Protein AF-A0AAW0QDM0-F1 (afdb_monomer_lite)

Radius of gyration: 16.69 Å; chains: 1; bounding box: 53×39×38 Å

Sequence (116 aa):
MLRELANSGAFDEISNYPGAVRSYIYNACNPNKKAGGKMQRTTIFAIYQTGQHGPQNGYRLCMVHQGYSIASKEKEEGSPEEEIDRLQNPIPQGHEEFVILGTPFKPNQNEEEQEE

Foldseek 3Di:
DVVCVQVVPPAAEWELPQLGLLLVLQCQQCVPPDAWGWRQAWHWHKYWHPDDDDQFTEIEIEIEHTRHTDRDSHDDPPDDDDPSRCNSDGGPTNHYHYYYHDDHDDDDPPDPPPDD

Organism: NCBI:txid1337665

Structure (mmCIF, N/CA/C/O backbone):
data_AF-A0AAW0QDM0-F1
#
_entry.id   AF-A0AAW0QDM0-F1
#
loop_
_atom_site.group_PDB
_atom_site.id
_atom_site.type_symbol
_atom_site.label_atom_id
_atom_site.label_alt_id
_atom_site.label_comp_id
_atom_site.label_asym_id
_atom_site.label_entity_id
_atom_site.label_seq_id
_atom_site.pdbx_PDB_ins_code
_atom_site.Cartn_x
_atom_site.Cartn_y
_atom_site.Cartn_z
_atom_site.occupancy
_atom_site.B_iso_or_equiv
_atom_site.auth_seq_id
_atom_site.auth_comp_id
_atom_site.auth_asym_id
_atom_site.auth_atom_id
_atom_site.pdbx_PDB_model_num
ATOM 1 N N . MET A 1 1 ? 1.117 -7.884 -20.086 1.00 62.62 1 MET A N 1
ATOM 2 C CA . MET A 1 1 ? -0.239 -7.725 -19.522 1.00 62.62 1 MET A CA 1
ATOM 3 C C . MET A 1 1 ? -0.252 -7.023 -18.164 1.00 62.62 1 MET A C 1
ATOM 5 O O . MET A 1 1 ? -0.633 -5.863 -18.150 1.00 62.62 1 MET A O 1
ATOM 9 N N . LEU A 1 2 ? 0.189 -7.620 -17.044 1.00 65.38 2 LEU A N 1
ATOM 10 C CA . LEU A 1 2 ? 0.183 -6.925 -15.734 1.00 65.38 2 LEU A CA 1
ATOM 11 C C . LEU A 1 2 ? 1.047 -5.651 -15.736 1.00 65.38 2 LEU A C 1
ATOM 13 O O . LEU A 1 2 ? 0.611 -4.599 -15.280 1.00 65.38 2 LEU A O 1
ATOM 17 N N . ARG A 1 3 ? 2.218 -5.708 -16.373 1.00 66.62 3 ARG A N 1
ATOM 18 C CA . ARG A 1 3 ? 3.106 -4.550 -16.527 1.00 66.62 3 ARG A CA 1
ATOM 19 C C . ARG A 1 3 ? 2.551 -3.448 -17.429 1.00 66.62 3 ARG A C 1
ATOM 21 O O . ARG A 1 3 ? 2.809 -2.278 -17.196 1.00 66.62 3 ARG A O 1
ATOM 28 N N . GLU A 1 4 ? 1.780 -3.802 -18.455 1.00 69.88 4 GLU A N 1
ATOM 29 C CA . GLU A 1 4 ? 1.112 -2.819 -19.325 1.00 69.88 4 GLU A CA 1
ATOM 30 C C . GLU A 1 4 ? -0.036 -2.131 -18.586 1.00 69.88 4 GLU A C 1
ATOM 32 O O . GLU A 1 4 ? -0.223 -0.930 -18.729 1.00 69.88 4 GLU A O 1
ATOM 37 N N . LEU A 1 5 ? -0.752 -2.880 -17.745 1.00 68.12 5 LEU A N 1
ATOM 38 C CA . LEU A 1 5 ? -1.766 -2.353 -16.839 1.00 68.12 5 LEU A CA 1
ATOM 39 C C . LEU A 1 5 ? -1.142 -1.399 -15.809 1.00 68.12 5 LEU A C 1
ATOM 41 O O . LEU A 1 5 ? -1.640 -0.288 -15.648 1.00 68.12 5 LEU A O 1
ATOM 45 N N . ALA A 1 6 ? -0.025 -1.775 -15.182 1.00 63.66 6 ALA A N 1
ATOM 46 C CA . ALA A 1 6 ? 0.701 -0.907 -14.252 1.00 63.66 6 ALA A CA 1
ATOM 47 C C . ALA A 1 6 ? 1.223 0.376 -14.931 1.00 63.66 6 ALA A C 1
ATOM 49 O O . ALA A 1 6 ? 1.074 1.459 -14.381 1.00 63.66 6 ALA A O 1
ATOM 50 N N . ASN A 1 7 ? 1.744 0.271 -16.159 1.00 67.62 7 ASN A N 1
ATOM 51 C CA . ASN A 1 7 ? 2.252 1.411 -16.933 1.00 67.62 7 ASN A CA 1
ATOM 52 C C . ASN A 1 7 ? 1.162 2.239 -17.637 1.00 67.62 7 ASN A C 1
ATOM 54 O O . ASN A 1 7 ? 1.473 3.249 -18.265 1.00 67.62 7 ASN A O 1
ATOM 58 N N . SER A 1 8 ? -0.106 1.822 -17.588 1.00 71.06 8 SER A N 1
ATOM 59 C CA . SER A 1 8 ? -1.201 2.533 -18.264 1.00 71.06 8 SER A CA 1
ATOM 60 C C . SER A 1 8 ? -1.582 3.855 -17.586 1.00 71.06 8 SER A C 1
ATOM 62 O O . SER A 1 8 ? -2.374 4.616 -18.140 1.00 71.06 8 SER A O 1
ATOM 64 N N . GLY A 1 9 ? -1.063 4.118 -16.380 1.00 66.81 9 GLY A N 1
ATOM 65 C CA . GLY A 1 9 ? -1.493 5.232 -15.533 1.00 66.81 9 GLY A CA 1
ATOM 66 C C . GLY A 1 9 ? -2.896 5.048 -14.944 1.00 66.81 9 GLY A C 1
ATOM 67 O O . GLY A 1 9 ? -3.434 5.975 -14.348 1.00 66.81 9 GLY A O 1
ATOM 68 N N . ALA A 1 10 ? -3.509 3.867 -15.104 1.00 74.38 10 ALA A N 1
ATOM 69 C CA . ALA A 1 10 ? -4.831 3.564 -14.558 1.00 74.38 10 ALA A CA 1
ATOM 70 C C . ALA A 1 10 ? -4.839 3.353 -13.032 1.00 74.38 10 ALA A C 1
ATOM 72 O O . ALA A 1 10 ? -5.916 3.297 -12.438 1.00 74.38 10 ALA A O 1
ATOM 73 N N . PHE A 1 11 ? -3.667 3.218 -12.404 1.00 81.69 11 PHE A N 1
ATOM 74 C CA . PHE A 1 11 ? -3.526 2.966 -10.973 1.00 81.69 11 PHE A CA 1
ATOM 75 C C . PHE A 1 11 ? -2.642 4.014 -10.313 1.00 81.69 11 PHE A C 1
ATOM 77 O O . PHE A 1 11 ? -1.711 4.527 -10.931 1.00 81.69 11 PHE A O 1
ATOM 84 N N . ASP A 1 12 ? -2.907 4.273 -9.034 1.00 85.56 12 ASP A N 1
ATOM 85 C CA . ASP A 1 12 ? -2.001 5.068 -8.218 1.00 85.56 12 ASP A CA 1
ATOM 86 C C . ASP A 1 12 ? -0.651 4.351 -8.091 1.00 85.56 12 ASP A C 1
ATOM 88 O O . ASP A 1 12 ? -0.586 3.132 -7.895 1.00 85.56 12 ASP A O 1
ATOM 92 N N . GLU A 1 13 ? 0.429 5.123 -8.176 1.00 86.69 13 GLU A N 1
ATOM 93 C CA . GLU A 1 13 ? 1.793 4.632 -8.017 1.00 86.69 13 GLU A CA 1
ATOM 94 C C . GLU A 1 13 ? 2.360 5.078 -6.673 1.00 86.69 13 GLU A C 1
ATOM 96 O O . GLU A 1 13 ? 2.303 6.253 -6.300 1.00 86.69 13 GLU A O 1
ATOM 101 N N . ILE A 1 14 ? 2.936 4.131 -5.939 1.00 86.94 14 ILE A N 1
ATOM 102 C CA . ILE A 1 14 ? 3.474 4.352 -4.601 1.00 86.94 14 ILE A CA 1
ATOM 103 C C . ILE A 1 14 ? 4.905 3.830 -4.559 1.00 86.94 14 ILE A C 1
ATOM 105 O O . ILE A 1 14 ? 5.232 2.789 -5.124 1.00 86.94 14 ILE A O 1
ATOM 109 N N . SER A 1 15 ? 5.786 4.544 -3.868 1.00 82.75 15 SER A N 1
ATOM 110 C CA . SER A 1 15 ? 7.127 4.037 -3.599 1.00 82.75 15 SER A CA 1
ATOM 111 C C . SER A 1 15 ? 7.106 2.997 -2.477 1.00 82.75 15 SER A C 1
ATOM 113 O O . SER A 1 15 ? 6.296 3.064 -1.551 1.00 82.75 15 SER A O 1
ATOM 115 N N . ASN A 1 16 ? 8.052 2.063 -2.491 1.00 83.31 16 ASN A N 1
ATOM 116 C CA . ASN A 1 16 ? 8.260 1.146 -1.368 1.00 83.31 16 ASN A CA 1
ATOM 117 C C . ASN A 1 16 ? 8.977 1.793 -0.160 1.00 83.31 16 ASN A C 1
ATOM 119 O O . ASN A 1 16 ? 9.494 1.075 0.692 1.00 83.31 16 ASN A O 1
ATOM 123 N N . TYR A 1 17 ? 9.021 3.130 -0.057 1.00 84.25 17 TYR A N 1
ATOM 124 C CA . TYR A 1 17 ? 9.637 3.810 1.087 1.00 84.25 17 TYR A CA 1
ATOM 125 C C . TYR A 1 17 ? 8.923 3.427 2.400 1.00 84.25 17 TYR A C 1
ATOM 127 O O . TYR A 1 17 ? 7.686 3.359 2.408 1.00 84.25 17 TYR A O 1
ATOM 135 N N . PRO A 1 18 ? 9.647 3.205 3.516 1.00 84.25 18 PRO A N 1
ATOM 136 C CA . PRO A 1 18 ? 9.044 2.841 4.798 1.00 84.25 18 PRO A CA 1
ATOM 137 C C . PRO A 1 18 ? 7.885 3.766 5.202 1.00 84.25 18 PRO A C 1
ATOM 139 O O . PRO A 1 18 ? 7.973 4.987 5.107 1.00 84.25 18 PRO A O 1
ATOM 142 N N . GLY A 1 19 ? 6.753 3.181 5.599 1.00 85.75 19 GLY A N 1
ATOM 143 C CA . GLY A 1 19 ? 5.516 3.901 5.931 1.00 85.75 19 GLY A CA 1
ATOM 144 C C . GLY A 1 19 ? 4.668 4.432 4.757 1.00 85.75 19 GLY A C 1
ATOM 145 O O . GLY A 1 19 ?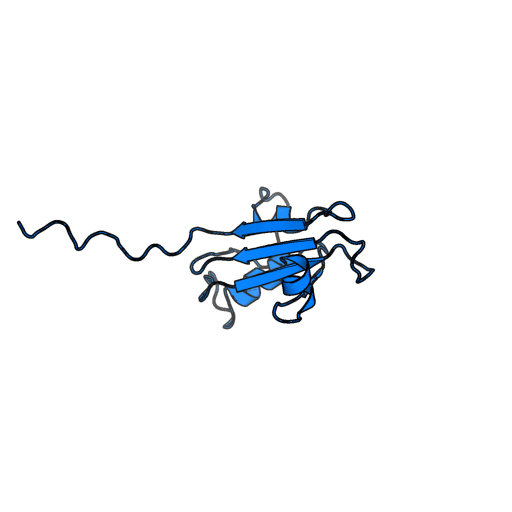 3.499 4.750 4.977 1.00 85.75 19 GLY A O 1
ATOM 146 N N . ALA A 1 20 ? 5.170 4.492 3.515 1.00 88.75 20 ALA A N 1
ATOM 147 C CA . ALA A 1 20 ? 4.406 5.025 2.375 1.00 88.75 20 ALA A CA 1
ATOM 148 C C . ALA A 1 20 ? 3.121 4.228 2.085 1.00 88.75 20 ALA A C 1
ATOM 150 O O . ALA A 1 20 ? 2.037 4.807 1.984 1.00 88.75 20 ALA A O 1
ATOM 151 N N . VAL A 1 21 ? 3.228 2.896 2.030 1.00 90.31 21 VAL A N 1
ATOM 152 C CA . VAL A 1 21 ? 2.096 1.993 1.761 1.00 90.31 21 VAL A CA 1
ATOM 153 C C . VAL A 1 21 ? 1.066 2.065 2.888 1.00 90.31 21 VAL A C 1
ATOM 155 O O . VAL A 1 21 ? -0.130 2.212 2.634 1.00 90.31 21 VAL A O 1
ATOM 158 N N . ARG A 1 22 ? 1.538 2.047 4.141 1.00 90.88 22 ARG A N 1
ATOM 159 C CA . ARG A 1 22 ? 0.692 2.152 5.336 1.00 90.88 22 ARG A CA 1
ATOM 160 C C . ARG A 1 22 ? -0.099 3.454 5.357 1.00 90.88 22 ARG A C 1
ATOM 162 O O . ARG A 1 22 ? -1.314 3.444 5.538 1.00 90.88 22 ARG A O 1
ATOM 169 N N . SER A 1 23 ? 0.582 4.565 5.087 1.00 89.94 23 SER A N 1
ATOM 170 C CA . SER A 1 23 ? -0.029 5.887 4.990 1.00 89.94 23 SER A CA 1
ATOM 171 C C . SER A 1 23 ? -1.086 5.952 3.888 1.00 89.94 23 SER A C 1
ATOM 173 O O . SER A 1 23 ? -2.182 6.463 4.123 1.00 89.94 23 SER A O 1
ATOM 175 N N . TYR A 1 24 ? -0.789 5.415 2.702 1.00 91.44 24 TYR A N 1
ATOM 176 C CA . TYR A 1 24 ? -1.735 5.394 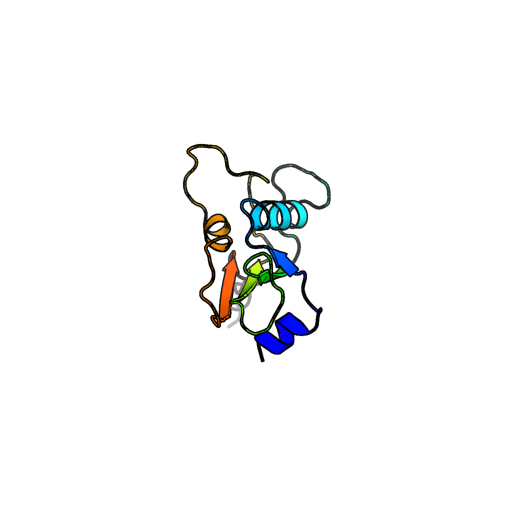1.588 1.00 91.44 24 TYR A CA 1
ATOM 177 C C . TYR A 1 24 ? -2.999 4.596 1.925 1.00 91.44 24 TYR A C 1
ATOM 179 O O . TYR A 1 24 ? -4.103 5.137 1.831 1.00 91.44 24 TYR A O 1
ATOM 187 N N . ILE A 1 25 ? -2.850 3.352 2.395 1.00 90.69 25 ILE A N 1
ATOM 188 C CA . ILE A 1 25 ? -3.994 2.499 2.745 1.00 90.69 25 ILE A CA 1
ATOM 189 C C . ILE A 1 25 ? -4.795 3.112 3.896 1.00 90.69 25 ILE A C 1
ATOM 191 O O . ILE A 1 25 ? -6.021 3.141 3.825 1.00 90.69 25 ILE A O 1
ATOM 195 N N . TYR A 1 26 ? -4.140 3.661 4.923 1.00 90.56 26 TYR A N 1
ATOM 196 C CA . TYR A 1 26 ? -4.829 4.332 6.028 1.00 90.56 26 TYR A CA 1
ATOM 197 C C . TYR A 1 26 ? -5.703 5.493 5.538 1.00 90.56 26 TYR A C 1
ATOM 199 O O . TYR A 1 26 ? -6.870 5.596 5.920 1.00 90.56 26 TYR A O 1
ATOM 207 N N . ASN A 1 27 ? -5.171 6.344 4.656 1.00 89.50 27 ASN A N 1
ATOM 208 C CA . ASN A 1 27 ? -5.930 7.464 4.098 1.00 89.50 27 ASN A CA 1
ATOM 209 C C . ASN A 1 27 ? -7.092 6.980 3.215 1.00 89.50 27 ASN A C 1
ATOM 211 O O . ASN A 1 27 ? -8.177 7.558 3.270 1.00 89.50 27 ASN A O 1
ATOM 215 N N . ALA A 1 28 ? -6.897 5.902 2.451 1.00 88.94 28 ALA A N 1
ATOM 216 C CA . ALA A 1 28 ? -7.942 5.296 1.626 1.00 88.94 28 ALA A CA 1
ATOM 217 C C . ALA A 1 28 ? -9.060 4.643 2.465 1.00 88.94 28 ALA A C 1
ATOM 219 O O . ALA A 1 28 ? -10.241 4.763 2.137 1.00 88.94 28 ALA A O 1
ATOM 220 N N . CYS A 1 29 ? -8.711 4.016 3.591 1.00 86.19 29 CYS A N 1
ATOM 221 C CA . CYS A 1 29 ? -9.660 3.496 4.577 1.00 86.19 29 CYS A CA 1
ATOM 222 C C . CYS A 1 29 ? -10.413 4.607 5.317 1.00 86.19 29 CYS A C 1
ATOM 224 O O . CYS A 1 29 ? -11.492 4.373 5.866 1.00 86.19 29 CYS A O 1
ATOM 226 N N . ASN A 1 30 ? -9.843 5.810 5.364 1.00 82.06 30 ASN A N 1
ATOM 227 C CA . ASN A 1 30 ? -10.334 6.883 6.205 1.00 82.06 30 ASN A CA 1
ATOM 228 C C . ASN A 1 30 ? -10.325 8.267 5.530 1.00 82.06 30 ASN A C 1
ATOM 230 O O . ASN A 1 30 ? -9.718 9.210 6.053 1.00 82.06 30 ASN A O 1
ATOM 234 N N . PRO A 1 31 ? -11.056 8.448 4.416 1.00 70.88 31 PRO A N 1
ATOM 235 C CA . PRO A 1 31 ? -11.064 9.717 3.688 1.00 70.88 31 PRO A CA 1
ATOM 236 C C . PRO A 1 31 ? -11.584 10.891 4.538 1.00 70.88 31 PRO A C 1
ATOM 238 O O . PRO A 1 31 ? -11.226 12.039 4.298 1.00 70.88 31 PRO A O 1
ATOM 241 N N . ASN A 1 32 ? -12.384 10.603 5.573 1.00 74.31 32 ASN A N 1
ATOM 242 C CA . ASN A 1 32 ? -12.974 11.594 6.477 1.00 74.31 32 ASN A CA 1
ATOM 243 C C . ASN A 1 32 ? -12.259 11.705 7.840 1.00 74.31 32 ASN A C 1
ATOM 245 O O . ASN A 1 32 ? -12.810 12.315 8.755 1.00 74.31 32 ASN A O 1
ATOM 249 N N . LYS A 1 33 ? -11.072 11.101 8.011 1.00 68.06 33 LYS A N 1
ATOM 250 C CA . LYS A 1 33 ? -10.280 11.124 9.262 1.00 68.06 33 LYS A CA 1
ATOM 251 C C . LYS A 1 33 ? -11.023 10.638 10.529 1.00 68.06 33 LYS A C 1
ATOM 253 O O . LYS A 1 33 ? -10.666 11.013 11.642 1.00 68.06 33 LYS A O 1
ATOM 258 N N . LYS A 1 34 ? -12.036 9.779 10.396 1.00 62.69 34 LYS A N 1
ATOM 259 C CA . LYS A 1 34 ? -12.728 9.096 11.504 1.00 62.69 34 LYS A CA 1
ATOM 260 C C . LYS A 1 34 ? -11.923 7.875 11.966 1.00 62.69 34 LYS A C 1
ATOM 262 O O . LYS A 1 34 ? -11.600 7.017 11.154 1.00 62.69 34 LYS A O 1
ATOM 267 N N . ALA A 1 35 ? -11.555 7.787 13.242 1.00 57.34 35 ALA A N 1
ATOM 268 C CA . ALA A 1 35 ? -10.760 6.664 13.756 1.00 57.34 35 ALA A CA 1
ATOM 269 C C . ALA A 1 35 ? -11.404 5.295 13.425 1.00 57.34 35 ALA A C 1
ATOM 271 O O . ALA A 1 35 ? -12.622 5.153 13.517 1.00 57.34 35 ALA A O 1
ATOM 272 N N . GLY A 1 36 ? -10.592 4.305 13.030 1.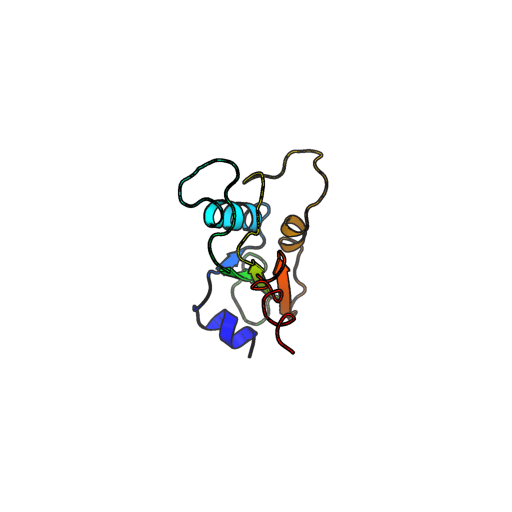00 62.38 36 GLY A N 1
ATOM 273 C CA . GLY A 1 36 ? -11.057 2.940 12.728 1.00 62.38 36 GLY A CA 1
ATOM 274 C C . GLY A 1 36 ? -11.678 2.731 11.339 1.00 62.38 36 GLY A C 1
ATOM 275 O O . GLY A 1 36 ? -12.465 1.803 11.155 1.00 62.38 36 GLY A O 1
ATOM 276 N N . GLY A 1 37 ? -11.364 3.595 10.368 1.00 72.94 37 GLY A N 1
ATOM 277 C CA . GLY A 1 37 ? -11.888 3.506 9.004 1.00 72.94 37 GLY A CA 1
ATOM 278 C C . GLY A 1 37 ? -11.614 2.155 8.328 1.00 72.94 37 GLY A C 1
ATOM 279 O O . GLY A 1 37 ? -10.527 1.588 8.447 1.00 72.94 37 GLY A O 1
ATOM 280 N N . LYS A 1 38 ? -12.615 1.649 7.602 1.00 87.06 38 LYS A N 1
ATOM 281 C CA . LYS A 1 38 ? -12.492 0.491 6.710 1.00 87.06 38 LYS A CA 1
ATOM 282 C C . LYS A 1 38 ? -12.491 0.959 5.266 1.00 87.06 38 LYS A C 1
ATOM 284 O O . LYS A 1 38 ? -13.186 1.917 4.921 1.00 87.06 38 LYS A O 1
ATOM 289 N N . MET A 1 39 ? -11.792 0.226 4.415 1.00 88.31 39 MET A N 1
ATOM 290 C CA . MET A 1 39 ? -11.791 0.419 2.978 1.00 88.31 39 MET A CA 1
ATOM 291 C C . MET A 1 39 ? -13.230 0.364 2.443 1.00 88.31 39 MET A C 1
ATOM 293 O O . MET A 1 39 ? -13.905 -0.657 2.565 1.00 88.31 39 MET A O 1
ATOM 297 N N . GLN A 1 40 ? -13.715 1.469 1.874 1.00 85.31 40 GLN A N 1
ATOM 298 C CA . GLN A 1 40 ? -15.105 1.582 1.399 1.00 85.31 40 GLN A CA 1
ATOM 299 C C . GLN A 1 40 ? -15.321 0.913 0.037 1.00 85.31 40 GLN A C 1
ATOM 301 O O . GLN A 1 40 ? -16.440 0.544 -0.301 1.00 85.31 40 GLN A O 1
ATOM 306 N N . ARG A 1 41 ? -14.248 0.751 -0.742 1.00 87.50 41 ARG A N 1
ATOM 307 C CA . ARG A 1 41 ? -14.251 0.136 -2.073 1.00 87.50 41 ARG A CA 1
ATOM 308 C C . ARG A 1 41 ? -12.939 -0.592 -2.315 1.00 87.50 41 ARG A C 1
ATOM 310 O O . ARG A 1 41 ? -11.902 -0.138 -1.838 1.00 87.50 41 ARG A O 1
ATOM 317 N N . THR A 1 42 ? -12.965 -1.666 -3.096 1.00 90.50 42 THR A N 1
ATOM 318 C CA . THR A 1 42 ? -11.723 -2.322 -3.521 1.00 90.50 42 THR A CA 1
ATOM 319 C C . THR A 1 42 ? -10.827 -1.315 -4.245 1.00 90.50 42 THR A C 1
ATOM 321 O O . THR A 1 42 ? -11.287 -0.615 -5.146 1.00 90.50 42 THR A O 1
ATOM 324 N N . THR A 1 43 ? -9.567 -1.223 -3.828 1.00 90.62 43 THR A N 1
ATOM 325 C CA . THR A 1 43 ? -8.583 -0.275 -4.370 1.00 90.62 43 THR A CA 1
ATOM 326 C C . THR A 1 43 ? -7.405 -1.045 -4.944 1.00 90.62 43 THR A C 1
ATOM 328 O O . THR A 1 43 ? -6.966 -2.025 -4.345 1.00 90.62 43 THR A O 1
ATOM 331 N N . ILE A 1 44 ? -6.912 -0.619 -6.106 1.00 91.12 44 ILE A N 1
ATOM 332 C CA . ILE A 1 44 ? -5.776 -1.237 -6.791 1.00 91.12 44 ILE A CA 1
ATOM 333 C C . ILE A 1 44 ? -4.709 -0.166 -7.000 1.00 91.12 44 ILE A C 1
ATOM 335 O O . ILE A 1 44 ? -5.026 0.921 -7.481 1.00 91.12 44 ILE A O 1
ATOM 339 N N . PHE A 1 45 ? -3.468 -0.469 -6.637 1.00 90.88 45 PHE A N 1
ATOM 340 C CA . PHE A 1 45 ? -2.330 0.437 -6.787 1.00 90.88 45 PHE A CA 1
ATOM 341 C C . PHE A 1 45 ? -1.046 -0.348 -7.057 1.00 90.88 45 PHE A C 1
ATOM 343 O O . PHE A 1 45 ? -0.946 -1.530 -6.717 1.00 90.88 45 PHE A O 1
ATOM 350 N N . ALA A 1 46 ? -0.059 0.300 -7.665 1.00 89.44 46 ALA A N 1
ATOM 351 C CA . ALA A 1 46 ? 1.249 -0.285 -7.932 1.00 89.44 46 ALA A CA 1
ATOM 352 C C . ALA A 1 46 ? 2.293 0.249 -6.943 1.00 89.44 46 ALA A C 1
ATOM 354 O O . ALA A 1 46 ? 2.341 1.443 -6.651 1.00 89.44 46 ALA A O 1
ATOM 355 N N . ILE A 1 47 ? 3.150 -0.639 -6.446 1.00 88.44 47 ILE A N 1
ATOM 356 C CA . ILE A 1 47 ? 4.329 -0.304 -5.654 1.00 88.44 47 ILE A CA 1
ATOM 357 C C . ILE A 1 47 ? 5.566 -0.515 -6.520 1.00 88.44 47 ILE A C 1
ATOM 359 O O . ILE A 1 47 ? 5.791 -1.618 -7.024 1.00 88.44 47 ILE A O 1
ATOM 363 N N . TYR A 1 48 ? 6.394 0.519 -6.632 1.00 81.81 48 TYR A N 1
ATOM 364 C CA . TYR A 1 48 ? 7.687 0.456 -7.307 1.00 81.81 48 TYR A CA 1
ATOM 365 C C . TYR A 1 48 ? 8.838 0.588 -6.310 1.00 81.81 48 TYR A C 1
ATOM 367 O O . TYR A 1 48 ? 8.758 1.332 -5.325 1.00 81.81 48 TYR A O 1
ATOM 375 N N . GLN A 1 49 ? 9.938 -0.113 -6.589 1.00 74.00 49 GLN A N 1
ATOM 376 C CA . GLN A 1 49 ? 11.182 0.060 -5.848 1.00 74.00 49 GLN A CA 1
ATOM 377 C C . GLN A 1 49 ? 11.755 1.467 -6.101 1.00 74.00 49 GLN A C 1
ATOM 379 O O . GLN A 1 49 ? 11.952 1.866 -7.246 1.00 74.00 49 GLN A O 1
ATOM 384 N N . THR A 1 50 ? 11.976 2.234 -5.030 1.00 67.69 50 THR A N 1
ATOM 385 C CA . THR A 1 50 ? 12.328 3.666 -5.048 1.00 67.69 50 THR A CA 1
ATOM 386 C C . THR A 1 50 ? 13.430 4.072 -6.037 1.00 67.69 50 THR A C 1
ATOM 388 O O . THR A 1 50 ? 14.475 3.430 -6.119 1.00 67.69 50 THR A O 1
ATOM 391 N N . GLY A 1 51 ? 13.240 5.250 -6.649 1.00 54.81 51 GLY A N 1
ATOM 392 C CA . GLY A 1 51 ? 14.286 6.154 -7.152 1.00 54.81 51 GLY A CA 1
ATOM 393 C C . GLY A 1 51 ? 14.458 6.198 -8.668 1.00 54.81 51 GLY A C 1
ATOM 394 O O . GLY A 1 51 ? 14.743 7.259 -9.221 1.00 54.81 51 GLY A O 1
ATOM 395 N N . GLN A 1 52 ? 14.258 5.075 -9.350 1.00 52.56 52 GLN A N 1
ATOM 396 C CA . GLN A 1 52 ? 14.322 5.012 -10.806 1.00 52.56 52 GLN A CA 1
ATOM 397 C C . GLN A 1 52 ? 13.010 4.435 -11.326 1.00 52.56 52 GLN A C 1
ATOM 399 O O . GLN A 1 52 ? 12.622 3.321 -10.991 1.00 52.56 52 GLN A O 1
ATOM 404 N N . HIS A 1 53 ? 12.291 5.211 -12.125 1.00 51.62 53 HIS A N 1
ATOM 405 C CA . HIS A 1 53 ? 11.128 4.709 -12.843 1.00 51.62 53 HIS A CA 1
ATOM 406 C C . HIS A 1 53 ? 11.627 3.923 -14.051 1.00 51.62 53 HIS A C 1
ATOM 408 O O . HIS A 1 53 ? 12.504 4.395 -14.777 1.00 51.62 53 HIS A O 1
ATOM 414 N N . GLY A 1 54 ? 11.088 2.729 -14.281 1.00 53.03 54 GLY A N 1
ATOM 415 C CA . GLY A 1 54 ? 11.353 2.046 -15.534 1.00 53.03 54 GLY A CA 1
ATOM 416 C C . GLY A 1 54 ? 11.126 0.542 -15.526 1.00 53.03 54 GLY A C 1
ATOM 417 O O . GLY A 1 54 ? 11.097 -0.095 -14.474 1.00 53.03 54 GLY A O 1
ATOM 418 N N . PRO A 1 55 ? 11.029 -0.043 -16.730 1.00 54.88 55 PRO A N 1
ATOM 419 C CA . PRO A 1 55 ? 10.732 -1.453 -16.943 1.00 54.88 55 PRO A CA 1
ATOM 420 C C . PRO A 1 55 ? 11.689 -2.387 -16.191 1.00 54.88 55 PRO A C 1
ATOM 422 O O . PRO A 1 55 ? 11.293 -3.464 -15.760 1.00 54.88 55 PRO A O 1
ATOM 425 N N . GLN A 1 56 ? 12.951 -2.008 -16.019 1.00 61.62 56 GLN A N 1
ATOM 426 C CA . GLN A 1 56 ? 13.926 -2.898 -15.395 1.00 61.62 56 GLN A CA 1
ATOM 427 C C . GLN A 1 56 ? 13.682 -3.103 -13.896 1.00 61.62 56 GLN A C 1
ATOM 429 O O . GLN A 1 56 ? 14.173 -4.086 -13.357 1.00 61.62 56 GLN A O 1
ATOM 434 N N . ASN A 1 57 ? 12.909 -2.244 -13.232 1.00 72.19 57 ASN A N 1
ATOM 435 C CA . ASN A 1 57 ? 12.685 -2.346 -11.796 1.00 72.19 57 ASN A CA 1
ATOM 436 C C . ASN A 1 57 ? 11.523 -3.283 -11.474 1.00 72.19 57 ASN A C 1
ATOM 438 O O . ASN A 1 57 ? 10.542 -3.361 -12.213 1.00 72.19 57 ASN A O 1
ATOM 442 N N . GLY A 1 58 ? 11.666 -4.021 -10.372 1.00 80.38 58 GLY A N 1
ATOM 443 C CA . GLY A 1 58 ? 10.592 -4.861 -9.866 1.00 80.38 58 GLY A CA 1
ATOM 444 C C . GLY A 1 58 ? 9.398 -4.016 -9.428 1.00 80.38 58 GLY A C 1
ATOM 445 O O . GLY A 1 58 ? 9.571 -2.903 -8.916 1.00 80.38 58 GLY A O 1
ATOM 446 N N . TYR A 1 59 ? 8.193 -4.546 -9.625 1.00 85.50 59 TYR A N 1
ATOM 447 C CA . TYR A 1 59 ? 6.963 -3.908 -9.168 1.00 85.50 59 TYR A CA 1
ATOM 448 C C . TYR A 1 59 ? 6.006 -4.913 -8.532 1.00 85.50 59 TYR A C 1
ATOM 450 O O . TYR A 1 59 ? 6.039 -6.117 -8.799 1.00 85.50 59 TYR A O 1
ATOM 458 N N . ARG A 1 60 ? 5.132 -4.385 -7.682 1.00 89.62 60 ARG A N 1
ATOM 459 C CA . ARG A 1 60 ? 4.105 -5.141 -6.977 1.00 89.62 60 ARG A CA 1
ATOM 460 C C . ARG A 1 60 ? 2.763 -4.470 -7.208 1.00 89.62 60 ARG A C 1
ATOM 462 O O . ARG A 1 60 ? 2.579 -3.317 -6.834 1.00 89.62 60 ARG A O 1
ATOM 469 N N . LEU A 1 61 ? 1.830 -5.174 -7.832 1.00 90.00 61 LEU A N 1
ATOM 470 C CA . LEU A 1 61 ? 0.453 -4.728 -7.979 1.00 90.00 61 LEU A CA 1
ATOM 471 C C . LEU A 1 61 ? -0.346 -5.202 -6.762 1.00 90.00 61 LEU A C 1
ATOM 473 O O . LEU A 1 61 ? -0.440 -6.399 -6.488 1.00 90.00 61 LEU A O 1
ATOM 477 N N . CYS A 1 62 ? -0.908 -4.257 -6.022 1.00 92.44 62 CYS A N 1
ATOM 478 C CA . CYS A 1 62 ? -1.655 -4.512 -4.802 1.00 92.44 62 CYS A CA 1
ATOM 479 C C . CYS A 1 62 ? -3.144 -4.282 -5.033 1.00 92.44 62 CYS A C 1
ATOM 481 O O . CYS A 1 62 ? -3.542 -3.229 -5.525 1.00 92.44 62 CYS A O 1
ATOM 483 N N . MET A 1 63 ? -3.966 -5.245 -4.622 1.00 92.94 63 MET A N 1
ATOM 484 C CA . MET A 1 63 ? -5.417 -5.120 -4.535 1.00 92.94 63 MET A CA 1
ATOM 485 C C . MET A 1 63 ? -5.829 -5.183 -3.067 1.00 92.94 63 MET A C 1
ATOM 487 O O . MET A 1 63 ? -5.556 -6.161 -2.383 1.00 92.94 63 MET A O 1
ATOM 491 N N . VAL A 1 64 ? -6.5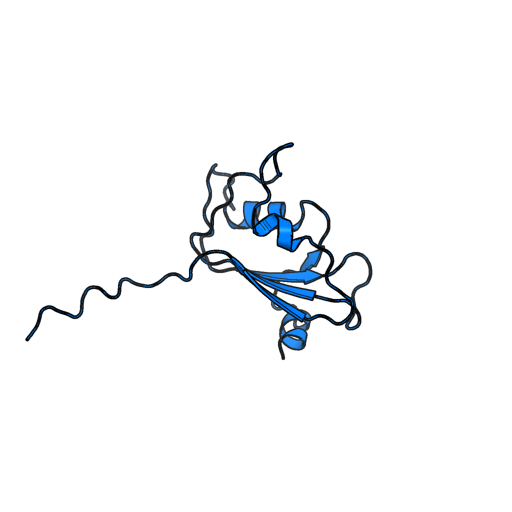11 -4.156 -2.578 1.00 93.00 64 VAL A N 1
ATOM 492 C CA . VAL A 1 64 ? -7.019 -4.099 -1.205 1.00 93.00 64 VAL A CA 1
ATOM 493 C C . VAL A 1 64 ? -8.529 -4.170 -1.254 1.00 93.00 64 VAL A C 1
ATOM 495 O O . VAL A 1 64 ? -9.170 -3.268 -1.795 1.00 93.00 64 VAL A O 1
ATOM 498 N N . HIS A 1 65 ? -9.103 -5.240 -0.715 1.00 92.69 65 HIS A N 1
ATOM 499 C CA . HIS A 1 65 ? -10.543 -5.451 -0.749 1.00 92.69 65 HIS A CA 1
ATOM 500 C C . HIS A 1 65 ? -11.310 -4.465 0.134 1.00 92.69 65 HIS A C 1
ATOM 502 O O . HIS A 1 65 ? -10.834 -3.979 1.163 1.00 92.69 65 HIS A O 1
ATOM 508 N N . GLN A 1 66 ? -12.554 -4.200 -0.268 1.00 90.31 66 GLN A N 1
ATOM 509 C CA . GLN A 1 66 ? -13.526 -3.528 0.584 1.00 90.31 66 GLN A CA 1
ATOM 510 C C . GLN A 1 66 ? -13.641 -4.238 1.942 1.00 90.31 66 GLN A C 1
ATOM 512 O O . GLN A 1 66 ? -13.667 -5.463 2.023 1.00 90.31 66 GLN A O 1
ATOM 517 N N . GLY A 1 67 ? -13.731 -3.456 3.015 1.00 88.44 67 GLY A N 1
ATOM 518 C CA . GLY A 1 67 ? -13.802 -3.958 4.384 1.00 88.44 67 GLY A CA 1
ATOM 519 C C . GLY A 1 67 ? -12.443 -4.162 5.051 1.00 88.44 67 GLY A C 1
ATOM 520 O O . GLY A 1 67 ? -12.418 -4.299 6.275 1.00 88.44 67 GLY A O 1
ATOM 521 N N . TYR A 1 68 ? -11.335 -4.105 4.299 1.00 90.75 68 TYR A N 1
ATOM 522 C CA . TYR A 1 68 ? -9.992 -4.081 4.875 1.00 90.75 68 TYR A CA 1
ATOM 523 C C . TYR A 1 68 ? -9.840 -2.906 5.842 1.00 90.75 68 TYR A C 1
ATOM 525 O O . TYR A 1 68 ? -10.313 -1.806 5.561 1.00 90.75 68 TYR A O 1
ATOM 533 N N . SER A 1 69 ? -9.196 -3.117 6.983 1.00 88.38 69 SER A N 1
ATOM 534 C CA . SER A 1 69 ? -9.032 -2.084 8.002 1.00 88.38 69 SER A CA 1
ATOM 535 C C . SER A 1 69 ? -7.616 -2.077 8.520 1.00 88.38 69 SER A C 1
ATOM 537 O O . SER A 1 69 ? -7.039 -3.136 8.741 1.00 88.38 69 SER A O 1
ATOM 539 N N . ILE A 1 70 ? -7.114 -0.884 8.794 1.00 86.50 70 ILE A N 1
ATOM 540 C CA . ILE A 1 70 ? -5.828 -0.693 9.441 1.00 86.50 70 ILE A CA 1
ATOM 541 C C . ILE A 1 70 ? -6.001 0.251 10.624 1.00 86.50 70 ILE A C 1
ATOM 543 O O . ILE A 1 70 ? -6.724 1.245 10.536 1.00 86.50 70 ILE A O 1
ATOM 547 N N . ALA A 1 71 ? -5.366 -0.080 11.746 1.00 82.06 71 ALA A N 1
ATOM 548 C CA . ALA A 1 71 ? -5.543 0.658 12.993 1.00 82.06 71 ALA A CA 1
ATOM 549 C C . ALA A 1 71 ? -4.910 2.057 12.938 1.00 82.06 71 ALA A C 1
ATOM 551 O O . ALA A 1 71 ? -5.487 3.029 13.430 1.00 82.06 71 ALA A O 1
ATOM 552 N N . SER A 1 72 ? -3.738 2.169 12.311 1.00 85.12 72 SER A N 1
ATOM 553 C CA . SER A 1 72 ? -2.886 3.352 12.395 1.00 85.12 72 SER A CA 1
ATOM 554 C C . SER A 1 72 ? -2.163 3.648 11.083 1.00 85.12 72 SER A C 1
ATOM 556 O O . SER A 1 72 ? -1.811 2.751 10.314 1.00 85.12 72 SER A O 1
ATOM 558 N N . LYS A 1 73 ? -1.895 4.935 10.851 1.00 86.44 73 LYS A N 1
ATOM 559 C CA . LYS A 1 73 ? -1.098 5.416 9.715 1.00 86.44 73 LYS A CA 1
ATOM 560 C C . LYS A 1 73 ? 0.372 4.997 9.821 1.00 86.44 73 LYS A C 1
ATOM 562 O O . LYS A 1 73 ? 1.028 4.772 8.809 1.00 86.44 73 LYS A O 1
ATOM 567 N N . GLU A 1 74 ? 0.865 4.900 11.049 1.00 86.69 74 GLU A N 1
ATOM 568 C CA . GLU A 1 74 ? 2.247 4.580 11.389 1.00 86.69 74 GLU A CA 1
ATOM 569 C C . GLU A 1 74 ? 2.288 3.300 12.210 1.00 86.69 74 GLU A C 1
ATOM 571 O O . GLU A 1 74 ? 1.359 3.002 12.963 1.00 86.69 74 GLU A O 1
ATOM 576 N N . LYS A 1 75 ? 3.354 2.525 12.040 1.00 84.00 75 LYS A N 1
ATOM 577 C CA . LYS A 1 75 ? 3.575 1.328 12.837 1.00 84.00 75 LYS A CA 1
ATOM 578 C C . LYS A 1 75 ? 4.121 1.734 14.204 1.00 84.00 75 LYS A C 1
ATOM 580 O O . LYS A 1 75 ? 5.086 2.490 14.270 1.00 84.00 75 LYS A O 1
ATOM 585 N N . GLU A 1 76 ? 3.516 1.229 15.273 1.00 84.56 76 GLU A N 1
ATOM 586 C CA . GLU A 1 76 ? 4.013 1.463 16.630 1.00 84.56 76 GLU A CA 1
ATOM 587 C C . GLU A 1 76 ? 5.321 0.696 16.861 1.00 84.56 76 GLU A C 1
ATOM 589 O O . GLU A 1 76 ? 5.485 -0.440 16.404 1.00 84.56 76 GLU A O 1
ATOM 594 N N . GLU A 1 77 ? 6.262 1.305 17.575 1.00 82.44 77 GLU A N 1
ATOM 595 C CA . GLU A 1 77 ? 7.534 0.665 17.902 1.00 82.44 77 GLU A CA 1
ATOM 596 C C . GLU A 1 77 ? 7.300 -0.601 18.746 1.00 82.44 77 GLU A C 1
ATOM 598 O O . GLU A 1 77 ? 6.556 -0.587 19.723 1.00 82.44 77 GLU A O 1
ATOM 603 N N . GLY A 1 78 ? 7.902 -1.724 18.340 1.00 83.88 78 GLY A N 1
ATOM 604 C CA . GLY A 1 78 ? 7.725 -3.018 19.010 1.00 83.88 78 GLY A CA 1
ATOM 605 C C . GLY A 1 78 ? 6.431 -3.767 18.665 1.00 83.88 78 GLY A C 1
ATOM 606 O O . GLY A 1 78 ? 6.257 -4.899 19.119 1.00 83.88 78 GLY A O 1
ATOM 607 N N . SER A 1 79 ? 5.546 -3.194 17.841 1.00 85.25 79 SER A N 1
ATOM 608 C CA . SER A 1 79 ? 4.372 -3.915 17.337 1.00 85.25 79 SER A CA 1
ATOM 609 C C . SER A 1 79 ? 4.770 -5.050 16.375 1.00 85.25 79 SER A C 1
ATOM 611 O O . SER A 1 79 ? 5.763 -4.930 15.641 1.00 85.25 79 SER A O 1
ATOM 613 N N . PRO A 1 80 ? 4.021 -6.171 16.364 1.00 86.50 80 PRO A N 1
ATOM 614 C CA . PRO A 1 80 ? 4.283 -7.269 15.442 1.00 86.50 80 PRO A CA 1
ATOM 615 C C . PRO A 1 80 ? 4.173 -6.812 13.984 1.00 86.50 80 PRO A C 1
ATOM 617 O O . PRO A 1 80 ? 3.511 -5.831 13.657 1.00 86.50 80 PRO A O 1
ATOM 620 N N . GLU A 1 81 ? 4.853 -7.524 13.089 1.00 85.19 81 GLU A N 1
ATOM 621 C CA . GLU A 1 81 ? 4.729 -7.283 11.653 1.00 85.19 81 GLU A CA 1
ATOM 622 C C . GLU A 1 81 ? 3.340 -7.659 11.133 1.00 85.19 81 GLU A C 1
ATOM 624 O O . GLU A 1 81 ? 2.887 -8.792 11.299 1.00 85.19 81 GLU A O 1
ATOM 629 N N . GLU A 1 82 ? 2.689 -6.699 10.480 1.00 87.06 82 GLU A N 1
ATOM 630 C CA . GLU A 1 82 ? 1.434 -6.894 9.763 1.00 87.06 82 GLU A CA 1
ATOM 631 C C . GLU A 1 82 ? 1.707 -7.201 8.282 1.00 87.06 82 GLU A C 1
ATOM 633 O O . GLU A 1 82 ? 2.736 -6.831 7.719 1.00 87.06 82 GLU A O 1
ATOM 638 N N . GLU A 1 83 ? 0.757 -7.844 7.602 1.00 87.75 83 GLU A N 1
ATOM 639 C CA . GLU A 1 83 ? 0.870 -8.164 6.168 1.00 87.75 83 GLU A CA 1
ATOM 640 C C . GLU A 1 83 ? 1.149 -6.936 5.282 1.00 87.75 83 GLU A C 1
ATOM 642 O O . GLU A 1 83 ? 1.878 -7.036 4.296 1.00 87.75 83 GLU A O 1
ATOM 647 N N . ILE A 1 84 ? 0.628 -5.766 5.664 1.00 89.19 84 ILE A N 1
ATOM 648 C CA . ILE A 1 84 ? 0.848 -4.506 4.953 1.00 89.19 84 ILE A CA 1
ATOM 649 C C . ILE A 1 84 ? 2.308 -4.048 5.027 1.00 89.19 84 ILE A C 1
ATOM 651 O O . ILE A 1 84 ? 2.812 -3.453 4.074 1.00 89.19 84 ILE A O 1
ATOM 655 N N . ASP A 1 85 ? 3.008 -4.352 6.121 1.00 88.31 85 ASP A N 1
ATOM 656 C CA . ASP A 1 85 ? 4.405 -3.956 6.305 1.00 88.31 85 ASP A CA 1
ATOM 657 C C . ASP A 1 85 ? 5.300 -4.709 5.307 1.00 88.31 85 ASP A C 1
ATOM 659 O O . ASP A 1 85 ? 6.231 -4.142 4.732 1.00 88.31 85 ASP A O 1
ATOM 663 N N . ARG A 1 86 ? 4.947 -5.963 4.991 1.00 89.06 86 ARG A N 1
ATOM 664 C CA . ARG A 1 86 ? 5.662 -6.789 4.004 1.00 89.06 86 ARG A CA 1
ATOM 665 C C . ARG A 1 86 ? 5.565 -6.241 2.587 1.00 89.06 86 ARG A C 1
ATOM 667 O O . ARG A 1 86 ? 6.444 -6.514 1.771 1.00 89.06 86 ARG A O 1
ATOM 674 N N . LEU A 1 87 ? 4.545 -5.434 2.286 1.00 89.81 87 LEU A N 1
ATOM 675 C CA . LEU A 1 87 ? 4.422 -4.769 0.986 1.00 89.81 87 LEU A CA 1
ATOM 676 C C . LEU A 1 87 ? 5.533 -3.745 0.736 1.00 89.81 87 LEU A C 1
ATOM 678 O O . LEU A 1 87 ? 5.712 -3.312 -0.402 1.00 89.81 87 LEU A O 1
ATOM 682 N N . GLN A 1 88 ? 6.273 -3.354 1.772 1.00 87.50 88 GLN A N 1
ATOM 683 C CA . GLN A 1 88 ? 7.391 -2.418 1.668 1.00 87.50 88 GLN A CA 1
ATOM 684 C C . GLN A 1 88 ? 8.729 -3.128 1.448 1.00 87.50 88 GLN A C 1
ATOM 686 O O . GLN A 1 88 ? 9.731 -2.472 1.166 1.00 87.50 88 GLN A O 1
ATOM 691 N N . ASN A 1 89 ? 8.751 -4.463 1.528 1.00 88.50 89 ASN A N 1
ATOM 692 C CA . ASN A 1 89 ? 9.959 -5.234 1.278 1.00 88.50 89 ASN A CA 1
ATOM 693 C C . ASN A 1 89 ? 10.487 -4.966 -0.138 1.00 88.50 89 ASN A C 1
ATOM 695 O O . ASN A 1 89 ? 9.678 -4.817 -1.069 1.00 88.50 89 ASN A O 1
ATOM 699 N N . PRO A 1 90 ? 11.825 -4.930 -0.309 1.00 85.94 90 PRO A N 1
ATOM 700 C CA . PRO A 1 90 ? 12.448 -4.806 -1.618 1.00 85.94 90 PRO A CA 1
ATOM 701 C C . PRO A 1 90 ? 11.869 -5.814 -2.612 1.00 85.94 90 PRO A C 1
ATOM 703 O O . PRO A 1 90 ? 11.648 -6.979 -2.280 1.00 85.94 90 PRO A O 1
ATOM 706 N N . ILE A 1 91 ? 11.627 -5.348 -3.829 1.00 83.75 91 ILE A N 1
ATOM 707 C CA . ILE A 1 91 ? 11.145 -6.136 -4.954 1.00 83.75 91 ILE A CA 1
ATOM 708 C C . ILE A 1 91 ? 12.359 -6.407 -5.851 1.00 83.75 91 ILE A C 1
ATOM 710 O O . ILE A 1 91 ? 12.972 -5.454 -6.346 1.00 83.75 91 ILE A O 1
ATOM 714 N N . PRO A 1 92 ? 12.754 -7.674 -6.066 1.00 83.75 92 PRO A N 1
ATOM 715 C CA . PRO A 1 92 ? 13.902 -7.978 -6.909 1.00 83.75 92 PRO A CA 1
ATOM 716 C C . PRO A 1 92 ? 13.752 -7.391 -8.318 1.00 83.75 92 PRO A C 1
ATOM 718 O O . PRO A 1 92 ? 12.651 -7.254 -8.853 1.00 83.75 92 PRO A O 1
ATOM 721 N N . GLN A 1 93 ? 14.877 -7.033 -8.934 1.00 81.94 93 GLN A N 1
ATOM 722 C CA . GLN A 1 93 ? 14.886 -6.447 -10.271 1.00 81.94 93 GLN A CA 1
ATOM 723 C C . GLN A 1 93 ? 14.193 -7.382 -11.280 1.00 81.94 93 GLN A C 1
ATOM 725 O O . GLN A 1 93 ? 14.465 -8.580 -11.310 1.00 81.94 93 GLN A O 1
ATOM 730 N N . GLY A 1 94 ? 13.290 -6.838 -12.101 1.00 79.88 94 GLY A N 1
ATOM 731 C CA . GLY A 1 94 ? 12.536 -7.607 -13.096 1.00 79.88 94 GLY A CA 1
ATOM 732 C C . GLY A 1 94 ? 11.438 -8.525 -12.545 1.00 79.88 94 GLY A C 1
ATOM 733 O O . GLY A 1 94 ? 10.832 -9.247 -13.334 1.00 79.88 94 GLY A O 1
ATOM 734 N N . HIS A 1 95 ? 11.161 -8.512 -11.236 1.00 85.00 95 HIS A N 1
ATOM 735 C CA . HIS A 1 95 ? 10.050 -9.274 -10.664 1.00 85.00 95 HIS A CA 1
ATOM 736 C C . HIS A 1 95 ? 8.716 -8.535 -10.799 1.00 85.00 95 HIS A C 1
ATOM 738 O O . HIS A 1 95 ? 8.637 -7.315 -10.644 1.00 85.00 95 HIS A O 1
ATOM 744 N N . GLU A 1 96 ? 7.661 -9.310 -11.045 1.00 86.38 96 GLU A N 1
ATOM 745 C CA . GLU A 1 96 ? 6.275 -8.853 -11.021 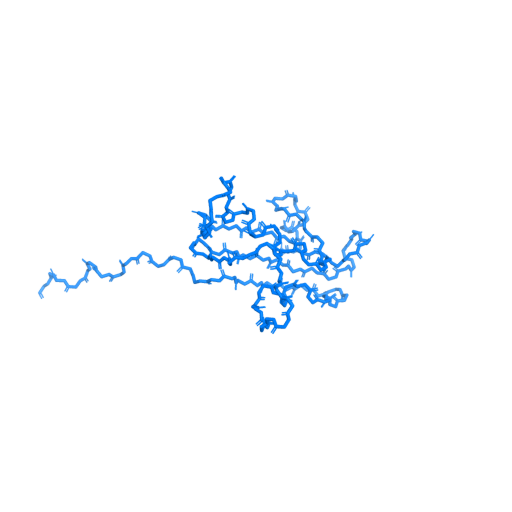1.00 86.38 96 GLU A CA 1
ATOM 746 C C . GLU A 1 96 ? 5.540 -9.626 -9.925 1.00 86.38 96 GLU A C 1
ATOM 748 O O . GLU A 1 96 ? 5.486 -10.857 -9.957 1.00 86.38 96 GLU A O 1
ATOM 753 N N . GLU A 1 97 ? 4.984 -8.917 -8.948 1.00 89.19 97 GLU A N 1
ATOM 754 C CA . GLU A 1 97 ? 4.226 -9.524 -7.855 1.00 89.19 97 GLU A CA 1
ATOM 755 C C . GLU A 1 97 ? 2.780 -9.033 -7.857 1.00 89.19 97 GLU A C 1
ATOM 757 O O . GLU A 1 97 ? 2.509 -7.864 -8.125 1.00 89.19 97 GLU A O 1
ATOM 762 N N . PHE A 1 98 ? 1.846 -9.919 -7.514 1.00 90.25 98 PHE A N 1
ATOM 763 C CA . PHE A 1 98 ? 0.453 -9.559 -7.271 1.00 90.25 98 PHE A CA 1
ATOM 764 C C . PHE A 1 98 ? 0.085 -9.927 -5.838 1.00 90.25 98 PHE A C 1
ATOM 766 O O . PHE A 1 98 ? 0.227 -11.085 -5.443 1.00 90.25 98 PHE A O 1
ATOM 773 N N . VAL A 1 99 ? -0.371 -8.948 -5.058 1.00 92.50 99 VAL A N 1
ATOM 774 C CA . VAL A 1 99 ? -0.740 -9.150 -3.653 1.00 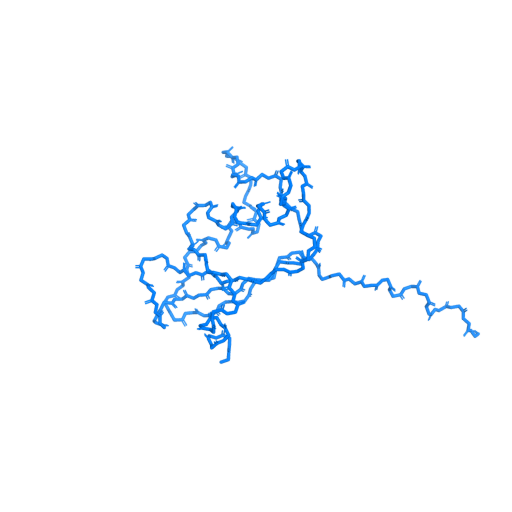92.50 99 VAL A CA 1
ATOM 775 C C . VAL A 1 99 ? -2.164 -8.679 -3.411 1.00 92.50 99 VAL A C 1
ATOM 777 O O . VAL A 1 99 ? -2.543 -7.581 -3.813 1.00 92.50 99 VAL A O 1
ATOM 780 N N . ILE A 1 100 ? -2.942 -9.510 -2.722 1.00 92.62 100 ILE A N 1
ATOM 781 C CA . ILE A 1 100 ? -4.312 -9.209 -2.319 1.00 92.62 100 ILE A CA 1
ATOM 782 C C . ILE A 1 100 ? -4.337 -9.053 -0.799 1.00 92.62 100 ILE A C 1
ATOM 784 O O . ILE A 1 100 ? -3.882 -9.947 -0.089 1.00 92.62 100 ILE A O 1
ATOM 788 N N . LEU A 1 101 ? -4.874 -7.936 -0.311 1.00 92.06 101 LEU A N 1
ATOM 789 C CA . LEU A 1 101 ? -5.123 -7.696 1.108 1.00 92.06 101 LEU A CA 1
ATOM 790 C C . LEU A 1 101 ? -6.619 -7.764 1.418 1.00 92.06 101 LEU A C 1
ATOM 792 O O . LEU A 1 101 ? -7.452 -7.182 0.711 1.00 92.06 101 LEU A O 1
ATOM 796 N N . GLY A 1 102 ? -6.943 -8.427 2.528 1.00 88.00 102 GLY A N 1
ATOM 797 C CA . GLY A 1 102 ? -8.313 -8.681 2.960 1.00 88.00 102 GLY A CA 1
ATOM 798 C C . GLY A 1 102 ? -9.002 -9.810 2.192 1.00 88.00 102 GLY A C 1
ATOM 799 O O . GLY A 1 102 ? -8.458 -10.414 1.271 1.00 88.00 102 GLY A O 1
ATOM 800 N N . THR A 1 103 ? -10.234 -10.110 2.591 1.00 85.62 103 THR A N 1
ATOM 801 C CA . THR A 1 103 ? -11.071 -11.116 1.931 1.00 85.62 103 THR A CA 1
ATOM 802 C C . THR A 1 103 ? -11.982 -10.466 0.895 1.00 85.62 103 THR A C 1
ATOM 804 O O . THR A 1 103 ? -12.572 -9.424 1.197 1.00 85.62 103 THR A O 1
ATOM 807 N N . PRO A 1 104 ? -12.165 -11.076 -0.290 1.00 76.75 104 PRO A N 1
ATOM 808 C CA . PRO A 1 104 ? -13.149 -10.598 -1.248 1.00 76.75 104 PRO A CA 1
ATOM 809 C C . PRO A 1 104 ? -14.528 -10.584 -0.592 1.00 76.75 104 PRO A C 1
ATOM 811 O O . PRO A 1 104 ? -14.896 -11.521 0.121 1.00 76.75 104 PRO A O 1
ATOM 814 N N . PHE A 1 105 ? -15.289 -9.516 -0.831 1.00 67.12 105 PHE A N 1
ATOM 815 C CA . PHE A 1 105 ? -16.678 -9.454 -0.404 1.00 67.12 105 PHE A CA 1
ATOM 816 C C . PHE A 1 105 ? -17.438 -10.597 -1.081 1.00 67.12 105 PHE A C 1
ATOM 818 O O . PHE A 1 105 ? -17.623 -10.591 -2.298 1.00 67.12 105 PHE A O 1
ATOM 825 N N . LYS A 1 106 ? -17.838 -11.599 -0.298 1.00 66.50 106 LYS A N 1
ATOM 826 C CA . LYS A 1 106 ? -18.776 -12.623 -0.744 1.00 66.50 106 LYS A CA 1
ATOM 827 C C . LYS A 1 106 ? -20.175 -12.090 -0.440 1.00 66.50 106 LYS A C 1
ATOM 829 O O . LYS A 1 106 ? -20.491 -11.966 0.744 1.00 66.50 106 LYS A O 1
ATOM 834 N N . PRO A 1 107 ? -21.005 -11.743 -1.438 1.00 54.06 107 PRO A N 1
ATOM 835 C CA . PRO A 1 107 ? -22.429 -11.595 -1.169 1.00 54.06 107 PRO A CA 1
ATOM 836 C C . PRO A 1 107 ? -22.925 -12.914 -0.554 1.00 54.06 107 PRO A C 1
ATOM 838 O O . PRO A 1 107 ? -22.494 -13.984 -0.988 1.00 54.06 107 PRO A O 1
ATOM 841 N N . ASN A 1 108 ? -23.730 -12.834 0.511 1.00 53.75 108 ASN A N 1
ATOM 842 C CA . ASN A 1 108 ? -24.258 -13.999 1.225 1.00 53.75 108 ASN A CA 1
ATOM 843 C C . ASN A 1 108 ? -24.809 -15.025 0.224 1.00 53.75 108 ASN A C 1
ATOM 845 O O . ASN A 1 108 ? -25.792 -14.750 -0.450 1.00 53.75 108 ASN A O 1
ATOM 849 N N . GLN A 1 109 ? -24.206 -16.211 0.158 1.00 52.69 109 GLN A N 1
ATOM 850 C CA . GLN A 1 109 ? -24.723 -17.344 -0.621 1.00 52.69 109 GLN A CA 1
ATOM 851 C C . GLN A 1 109 ? -25.823 -18.114 0.137 1.00 52.69 109 GLN A C 1
ATOM 853 O O . GLN A 1 109 ? -26.047 -19.286 -0.126 1.00 52.69 109 GLN A O 1
ATOM 858 N N . ASN A 1 110 ? -26.508 -17.468 1.086 1.00 51.66 110 ASN A N 1
ATOM 859 C CA . ASN A 1 110 ? -27.503 -18.100 1.951 1.00 51.66 110 ASN A CA 1
ATOM 860 C C . ASN A 1 110 ? -28.891 -17.476 1.738 1.00 51.66 110 ASN A C 1
ATOM 862 O O . ASN A 1 110 ? -29.435 -16.912 2.680 1.00 51.66 110 ASN A O 1
ATOM 866 N N . GLU A 1 111 ? -29.443 -17.555 0.525 1.00 53.00 111 GLU A N 1
ATOM 867 C CA . GLU A 1 111 ? -30.891 -17.382 0.271 1.00 53.00 111 GLU A CA 1
ATOM 868 C C . GLU A 1 111 ? -31.442 -18.349 -0.807 1.00 53.00 111 GLU A C 1
ATOM 870 O O . GLU A 1 111 ? -32.586 -18.209 -1.215 1.00 53.00 111 GLU A O 1
ATOM 875 N N . GLU A 1 112 ? -30.693 -19.376 -1.237 1.00 52.12 112 GLU A N 1
ATOM 876 C CA . GLU A 1 112 ? -31.157 -20.350 -2.250 1.00 52.12 112 GLU A CA 1
ATOM 877 C C . GLU A 1 112 ? -31.062 -21.811 -1.764 1.00 52.12 112 GLU A C 1
ATOM 879 O O . GLU A 1 112 ? -30.571 -22.669 -2.478 1.00 52.12 112 GLU A O 1
ATOM 884 N N . GLU A 1 113 ? -31.515 -22.124 -0.546 1.00 50.06 113 GLU A N 1
ATOM 885 C CA . GLU A 1 113 ? -31.828 -23.518 -0.155 1.00 50.06 113 GLU A CA 1
ATOM 886 C C . GLU A 1 113 ? -33.018 -23.556 0.823 1.00 50.06 113 GLU A C 1
ATOM 888 O O . GLU A 1 113 ? -32.915 -24.080 1.927 1.00 50.06 113 GLU A O 1
ATOM 893 N N . GLN A 1 114 ? -34.156 -22.963 0.448 1.00 47.25 114 GLN A N 1
ATOM 894 C CA . GLN A 1 114 ? -35.473 -23.321 1.000 1.00 47.25 114 GLN A CA 1
ATOM 895 C C . GLN A 1 114 ? -36.556 -23.094 -0.058 1.00 47.25 114 GLN A C 1
ATOM 897 O O . GLN A 1 114 ? -37.362 -22.187 0.077 1.00 47.25 114 GLN A O 1
ATOM 902 N N . GLU A 1 115 ? -36.555 -23.897 -1.116 1.00 48.62 115 GLU A N 1
ATOM 903 C CA . GLU A 1 115 ? -37.756 -24.215 -1.898 1.00 48.62 115 GLU A CA 1
ATOM 904 C C . GLU A 1 115 ? -37.420 -25.405 -2.807 1.00 48.62 115 GLU A C 1
ATOM 906 O O . GLU A 1 115 ? -36.939 -25.228 -3.919 1.00 48.62 115 GLU A O 1
ATOM 911 N N . GLU A 1 116 ? -37.568 -26.619 -2.266 1.00 41.38 116 GLU A N 1
ATOM 912 C CA . GLU A 1 116 ? -38.231 -27.771 -2.911 1.00 41.38 116 GLU A CA 1
ATOM 913 C C . GLU A 1 116 ? -38.393 -28.942 -1.927 1.00 41.38 116 GLU A C 1
ATOM 915 O O . GLU A 1 116 ? -37.409 -29.311 -1.242 1.00 41.38 116 GLU A O 1
#

Secondary structure (DSSP, 8-state):
-HHHHHTTT-SEEEE--TTHHHHHHHHHH-TT--TT-B-SS-EEEEEE-TT--STTS-EEEEEE-TT-B-S-SSPPTTPPPPHHHHTTSPPPTT-EEEEEES--------SSSS--

pLDDT: mean 78.71, std 13.54, range [41.38, 93.0]